Protein AF-A0A562I8C6-F1 (afdb_monomer_lite)

Structure (mmCIF, N/CA/C/O backbone):
data_AF-A0A562I8C6-F1
#
_entry.id   AF-A0A562I8C6-F1
#
loop_
_atom_site.group_PDB
_atom_site.id
_atom_site.type_symbol
_atom_site.label_atom_id
_atom_site.label_alt_id
_atom_site.label_comp_id
_atom_site.label_asym_id
_atom_site.label_entity_id
_atom_site.label_seq_id
_atom_site.pdbx_PDB_ins_code
_atom_site.Cartn_x
_atom_site.Cartn_y
_atom_site.Cartn_z
_atom_site.occupancy
_atom_site.B_iso_or_equiv
_atom_site.auth_seq_id
_atom_site.auth_comp_id
_atom_site.auth_asym_id
_atom_site.auth_atom_id
_atom_site.pdbx_PDB_model_num
ATOM 1 N N . MET A 1 1 ? 51.592 62.215 -29.730 1.00 40.97 1 MET A N 1
ATOM 2 C CA . MET A 1 1 ? 50.216 62.208 -30.273 1.00 40.97 1 MET A CA 1
ATOM 3 C C . MET A 1 1 ? 49.842 60.752 -30.553 1.00 40.97 1 MET A C 1
ATOM 5 O O . MET A 1 1 ? 50.454 60.166 -31.431 1.00 40.97 1 MET A O 1
ATOM 9 N N . GLN A 1 2 ? 48.966 60.116 -29.766 1.00 43.62 2 GLN A N 1
ATOM 10 C CA . GLN A 1 2 ? 48.479 58.748 -30.043 1.00 43.62 2 GLN A CA 1
ATOM 11 C C . GLN A 1 2 ? 46.949 58.758 -30.178 1.00 43.62 2 GLN A C 1
ATOM 13 O O . GLN A 1 2 ? 46.301 59.434 -29.374 1.00 43.62 2 GLN A O 1
ATOM 18 N N . PRO A 1 3 ? 46.351 58.026 -31.139 1.00 48.81 3 PRO A N 1
ATOM 19 C CA . PRO A 1 3 ? 44.902 57.952 -31.260 1.00 48.81 3 PRO A CA 1
ATOM 20 C C . PRO A 1 3 ? 44.331 56.891 -30.306 1.00 48.81 3 PRO A C 1
ATOM 22 O O . PRO A 1 3 ? 44.842 55.775 -30.200 1.00 48.81 3 PRO A O 1
ATOM 25 N N . ARG A 1 4 ? 43.249 57.234 -29.600 1.00 49.09 4 ARG A N 1
ATOM 26 C CA . ARG A 1 4 ? 42.523 56.312 -28.713 1.00 49.09 4 ARG A CA 1
ATOM 27 C C . ARG A 1 4 ? 41.640 55.368 -29.544 1.00 49.09 4 ARG A C 1
ATOM 29 O O . ARG A 1 4 ? 40.881 55.823 -30.392 1.00 49.09 4 ARG A O 1
ATOM 36 N N . ARG A 1 5 ? 41.728 54.056 -29.293 1.00 59.66 5 ARG A N 1
ATOM 37 C CA . ARG A 1 5 ? 40.844 53.021 -29.874 1.00 59.66 5 ARG A CA 1
ATOM 38 C C . ARG A 1 5 ? 39.415 53.134 -29.306 1.00 59.66 5 ARG A C 1
ATOM 40 O O . ARG A 1 5 ? 39.298 53.397 -28.109 1.00 59.66 5 ARG A O 1
ATOM 47 N N . PRO A 1 6 ? 38.344 52.875 -30.083 1.00 53.88 6 PRO A N 1
ATOM 48 C CA . PRO A 1 6 ? 36.992 52.823 -29.533 1.00 53.88 6 PRO A CA 1
ATOM 49 C C . PRO A 1 6 ? 36.754 51.517 -28.757 1.00 53.88 6 PRO A C 1
ATOM 51 O O . PRO A 1 6 ? 37.185 50.434 -29.160 1.00 53.88 6 PRO A O 1
ATOM 54 N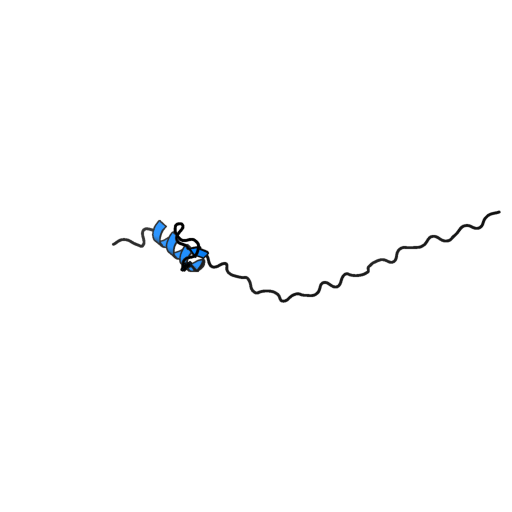 N . SER A 1 7 ? 36.065 51.637 -27.626 1.00 55.00 7 SER A N 1
ATOM 55 C CA . SER A 1 7 ? 35.620 50.548 -26.758 1.00 55.00 7 SER A CA 1
ATOM 56 C C . SER A 1 7 ? 34.580 49.667 -27.460 1.00 55.00 7 SER A C 1
ATOM 58 O O . SER A 1 7 ? 33.586 50.146 -28.002 1.00 55.00 7 SER A O 1
ATOM 60 N N . ARG A 1 8 ? 34.803 48.349 -27.446 1.00 60.47 8 ARG A N 1
ATOM 61 C CA . ARG A 1 8 ? 33.875 47.344 -27.980 1.00 60.47 8 ARG A CA 1
ATOM 62 C C . ARG A 1 8 ? 32.762 47.110 -26.951 1.00 60.47 8 ARG A C 1
ATOM 64 O O . ARG A 1 8 ? 33.041 46.648 -25.849 1.00 60.47 8 ARG A O 1
ATOM 71 N N . VAL A 1 9 ? 31.522 47.439 -27.298 1.00 64.38 9 VAL A N 1
ATOM 72 C CA . VAL A 1 9 ? 30.334 47.191 -26.460 1.00 64.38 9 VAL A CA 1
ATOM 73 C C . VAL A 1 9 ? 29.966 45.697 -26.546 1.00 64.38 9 VAL A C 1
ATOM 75 O O . VAL A 1 9 ? 29.961 45.167 -27.661 1.00 64.38 9 VAL A O 1
ATOM 78 N N . PRO A 1 10 ? 29.661 44.976 -25.447 1.00 55.78 10 PRO A N 1
ATOM 79 C CA . PRO A 1 10 ? 29.185 43.600 -25.542 1.00 55.78 10 PRO A CA 1
ATOM 80 C C . PRO A 1 10 ? 27.699 43.582 -25.930 1.00 55.78 10 PRO A C 1
ATOM 82 O O . PRO A 1 10 ? 26.878 44.237 -25.293 1.00 55.78 10 PRO A O 1
ATOM 85 N N . SER A 1 11 ? 27.344 42.823 -26.970 1.00 55.12 11 SER A N 1
ATOM 86 C CA . SER A 1 11 ? 25.949 42.591 -27.367 1.00 55.12 11 SER A CA 1
ATOM 87 C C . SER A 1 11 ? 25.199 41.797 -26.288 1.00 55.12 11 SER A C 1
ATOM 89 O O . SER A 1 11 ? 25.688 40.737 -25.884 1.00 55.12 11 SER A O 1
ATOM 91 N N . PRO A 1 12 ? 24.013 42.237 -25.830 1.00 58.50 12 PRO A N 1
ATOM 92 C CA . PRO A 1 12 ? 23.242 41.474 -24.867 1.00 58.50 12 PRO A CA 1
ATOM 93 C C . PRO A 1 12 ? 22.402 40.400 -25.579 1.00 58.50 12 PRO A C 1
ATOM 95 O O . PRO A 1 12 ? 21.884 40.600 -26.674 1.00 58.50 12 PRO A O 1
ATOM 98 N N . HIS A 1 13 ? 22.255 39.260 -24.906 1.00 50.34 13 HIS A N 1
ATOM 99 C CA . HIS A 1 13 ? 21.271 38.206 -25.167 1.00 50.34 13 HIS A CA 1
ATOM 100 C C . HIS A 1 13 ? 21.385 37.388 -26.466 1.00 50.34 13 HIS A C 1
ATOM 102 O O . HIS A 1 13 ? 20.498 37.387 -27.317 1.00 50.34 13 HIS A O 1
ATOM 108 N N . ARG A 1 14 ? 22.357 36.464 -26.503 1.00 54.88 14 ARG A N 1
ATOM 109 C CA . ARG A 1 14 ? 22.091 35.148 -27.111 1.00 54.88 14 ARG A CA 1
ATOM 110 C C . ARG A 1 14 ? 21.115 34.406 -26.193 1.00 54.88 14 ARG A C 1
ATOM 112 O O . ARG A 1 14 ? 21.531 33.715 -25.266 1.00 54.88 14 ARG A O 1
ATOM 119 N N . ALA A 1 15 ? 19.816 34.596 -26.410 1.00 52.94 15 ALA A N 1
ATOM 120 C CA . ALA A 1 15 ? 18.784 33.832 -25.723 1.00 52.94 15 ALA A CA 1
ATOM 121 C C . ALA A 1 15 ? 18.994 32.338 -26.016 1.00 52.94 15 ALA A C 1
ATOM 123 O O . ALA A 1 15 ? 18.910 31.885 -27.160 1.00 52.94 15 ALA A O 1
ATOM 124 N N . ARG A 1 16 ? 19.322 31.565 -24.979 1.00 59.38 16 ARG A N 1
ATOM 125 C CA . ARG A 1 16 ? 19.385 30.107 -25.050 1.00 59.38 16 ARG A CA 1
ATOM 126 C C . ARG A 1 16 ? 17.955 29.614 -25.259 1.00 59.38 16 ARG A C 1
ATOM 128 O O . ARG A 1 16 ? 17.160 29.639 -24.326 1.00 59.38 16 ARG A O 1
ATOM 135 N N . ARG A 1 17 ? 17.613 29.202 -26.482 1.00 59.56 17 ARG A N 1
ATOM 136 C CA . ARG A 1 17 ? 16.355 28.501 -26.760 1.00 59.56 17 ARG A CA 1
ATOM 137 C C . ARG A 1 17 ? 16.360 27.222 -25.920 1.00 59.56 17 ARG A C 1
ATOM 139 O O . ARG A 1 17 ? 17.144 26.316 -26.187 1.00 59.56 17 ARG A O 1
ATOM 146 N N . ALA A 1 18 ? 15.549 27.179 -24.868 1.00 56.00 18 ALA A N 1
ATOM 147 C CA . ALA A 1 18 ? 15.242 25.933 -24.189 1.00 56.00 18 ALA A CA 1
ATOM 148 C C . ALA A 1 18 ? 14.357 25.120 -25.139 1.00 56.00 18 ALA A C 1
ATOM 150 O O . ALA A 1 18 ? 13.272 25.567 -25.508 1.00 56.00 18 ALA A O 1
ATOM 151 N N . SER A 1 19 ? 14.842 23.968 -25.595 1.00 56.38 19 SER A N 1
ATOM 152 C CA . SER A 1 19 ? 13.979 22.996 -26.260 1.00 56.38 19 SER A CA 1
ATOM 153 C C . SER A 1 19 ? 12.985 22.484 -25.224 1.00 56.38 19 SER A C 1
ATOM 155 O O . SER A 1 19 ? 13.397 21.979 -24.1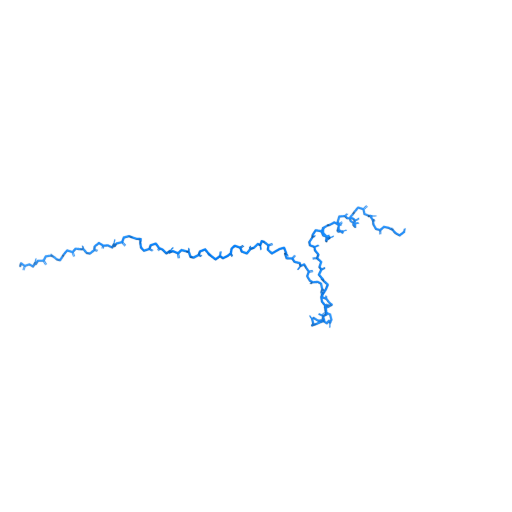80 1.00 56.38 19 SER A O 1
ATOM 157 N N . ALA A 1 20 ? 11.692 22.645 -25.495 1.00 55.00 20 ALA A N 1
ATOM 158 C CA . ALA A 1 20 ? 10.647 21.983 -24.732 1.00 55.00 20 ALA A CA 1
ATOM 159 C C . ALA A 1 20 ? 10.793 20.474 -24.972 1.00 55.00 20 ALA A C 1
ATOM 161 O O . ALA A 1 20 ? 10.448 19.974 -26.039 1.00 55.00 20 ALA A O 1
ATOM 162 N N . GLY A 1 21 ? 11.416 19.777 -24.023 1.00 60.78 21 GLY A N 1
ATOM 163 C CA . GLY A 1 21 ? 11.355 18.323 -23.961 1.00 60.78 21 GLY A CA 1
ATOM 164 C C . GLY A 1 21 ? 9.942 17.910 -23.567 1.00 60.78 21 GLY A C 1
ATOM 165 O O . GLY A 1 21 ? 9.311 18.600 -22.766 1.00 60.78 21 GLY A O 1
ATOM 166 N N . ASP A 1 22 ? 9.463 16.817 -24.155 1.00 58.81 22 ASP A N 1
ATOM 167 C CA . ASP A 1 22 ? 8.173 16.196 -23.858 1.00 58.81 22 ASP A CA 1
ATOM 168 C C . ASP A 1 22 ? 7.916 16.192 -22.347 1.00 58.81 22 ASP A C 1
ATOM 170 O O . ASP A 1 22 ? 8.713 15.657 -21.567 1.00 58.81 22 ASP A O 1
ATOM 174 N N . ALA A 1 23 ? 6.827 16.834 -21.925 1.00 61.97 23 ALA A N 1
ATOM 175 C CA . ALA A 1 23 ? 6.425 16.846 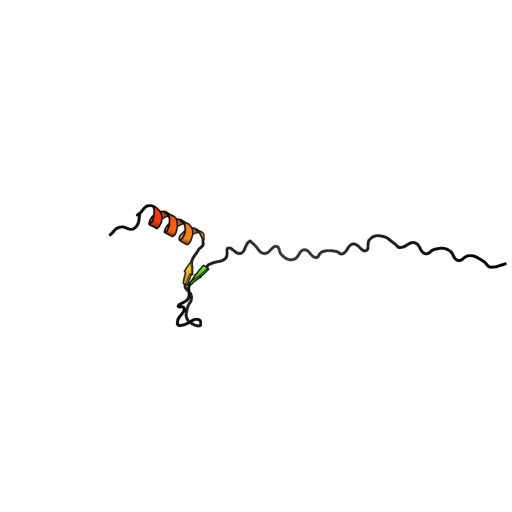-20.531 1.00 61.97 23 ALA A CA 1
ATOM 176 C C . ALA A 1 23 ? 6.002 15.421 -20.159 1.00 61.97 23 ALA A C 1
ATOM 178 O O . ALA A 1 23 ? 4.860 15.018 -20.372 1.00 61.97 23 ALA A O 1
ATOM 179 N N . ALA A 1 24 ? 6.945 14.634 -19.638 1.00 64.19 24 ALA A N 1
ATOM 180 C CA . ALA A 1 24 ? 6.658 13.310 -19.121 1.00 64.19 24 ALA A CA 1
ATOM 181 C C . ALA A 1 24 ? 5.547 13.437 -18.071 1.00 64.19 24 ALA A C 1
ATOM 183 O O . ALA A 1 24 ? 5.720 14.120 -17.058 1.00 64.19 24 ALA A O 1
ATOM 184 N N . ALA A 1 25 ? 4.406 12.794 -18.330 1.00 64.25 25 ALA A N 1
ATOM 185 C CA . ALA A 1 25 ? 3.323 12.686 -17.363 1.00 64.25 25 ALA A CA 1
ATOM 186 C C . ALA A 1 25 ? 3.895 12.258 -15.999 1.00 64.25 25 ALA A C 1
ATOM 188 O O . ALA A 1 25 ? 4.840 11.455 -15.967 1.00 64.25 25 ALA A O 1
ATOM 189 N N . PRO A 1 26 ? 3.363 12.779 -14.877 1.00 59.31 26 PRO A N 1
ATOM 190 C CA . PRO A 1 26 ? 3.885 12.468 -13.556 1.00 59.31 26 PRO A CA 1
ATOM 191 C C . PRO A 1 26 ? 3.911 10.952 -13.372 1.00 59.31 26 PRO A C 1
ATOM 193 O O . PRO A 1 26 ? 2.876 10.283 -13.336 1.00 59.31 26 PRO A O 1
ATOM 196 N N . ARG A 1 27 ? 5.122 10.396 -13.294 1.00 61.12 27 ARG A N 1
ATOM 197 C CA . ARG A 1 27 ? 5.322 8.982 -13.007 1.00 61.12 27 ARG A CA 1
ATOM 198 C C . ARG A 1 27 ? 4.926 8.771 -11.557 1.00 61.12 27 ARG A C 1
ATOM 200 O O . ARG A 1 27 ? 5.698 9.072 -10.652 1.00 61.12 27 ARG A O 1
ATOM 207 N N . VAL A 1 28 ? 3.714 8.272 -11.338 1.00 65.06 28 VAL A N 1
ATOM 208 C CA . VAL A 1 28 ? 3.318 7.745 -10.033 1.00 65.06 28 VAL A CA 1
ATOM 209 C C . VAL A 1 28 ? 4.271 6.591 -9.746 1.00 65.06 28 VAL A C 1
ATOM 211 O O . VAL A 1 28 ? 4.201 5.551 -10.400 1.00 65.06 28 VAL A O 1
ATOM 214 N N . ALA A 1 29 ? 5.226 6.806 -8.844 1.00 65.00 29 ALA A N 1
ATOM 215 C CA . ALA A 1 29 ? 6.205 5.790 -8.502 1.00 65.00 29 ALA A CA 1
ATOM 216 C C . ALA A 1 29 ? 5.464 4.602 -7.879 1.00 65.00 29 ALA A C 1
ATOM 218 O O . ALA A 1 29 ? 4.923 4.697 -6.778 1.00 65.00 29 ALA A O 1
ATOM 219 N N . LEU A 1 30 ? 5.394 3.494 -8.614 1.00 74.81 30 LEU A N 1
ATOM 220 C CA . LEU A 1 30 ? 4.954 2.220 -8.067 1.00 74.81 30 LEU A CA 1
ATOM 221 C C . LEU A 1 30 ? 6.038 1.731 -7.105 1.00 74.81 30 LEU A C 1
ATOM 223 O O . LEU A 1 30 ? 7.218 1.703 -7.459 1.00 74.81 30 LEU A O 1
ATOM 227 N N . GLY A 1 31 ? 5.640 1.368 -5.887 1.00 76.94 31 GLY A N 1
ATOM 228 C CA . GLY A 1 31 ? 6.544 0.715 -4.950 1.00 76.94 31 GLY A CA 1
ATOM 229 C C . GLY A 1 31 ? 6.735 -0.732 -5.386 1.00 76.94 31 GLY A C 1
ATOM 230 O O . GLY A 1 31 ? 5.760 -1.475 -5.459 1.00 76.94 31 GLY A O 1
ATOM 231 N N . ASN A 1 32 ? 7.970 -1.130 -5.685 1.00 83.12 32 ASN A N 1
ATOM 232 C CA . ASN A 1 32 ? 8.301 -2.516 -6.003 1.00 83.12 32 ASN A CA 1
ATOM 233 C C . ASN A 1 32 ? 8.821 -3.205 -4.739 1.00 83.12 32 ASN A C 1
ATOM 235 O O . ASN A 1 32 ? 9.906 -2.873 -4.262 1.00 83.12 32 ASN A O 1
ATOM 239 N N . VAL A 1 33 ? 8.056 -4.154 -4.204 1.00 89.25 33 VAL A N 1
ATOM 240 C CA . VAL A 1 33 ? 8.473 -4.983 -3.065 1.00 89.25 33 VAL A CA 1
ATOM 241 C C . VAL A 1 33 ? 9.203 -6.209 -3.606 1.00 89.25 33 VAL A C 1
ATOM 243 O O . VAL A 1 33 ? 8.683 -6.899 -4.482 1.00 89.25 33 VAL A O 1
ATOM 246 N N . ARG A 1 34 ? 10.413 -6.467 -3.104 1.00 92.62 34 ARG A N 1
ATOM 247 C CA . ARG A 1 34 ? 11.244 -7.627 -3.462 1.00 92.62 34 ARG A CA 1
ATOM 248 C C . ARG A 1 34 ? 11.512 -8.466 -2.222 1.00 92.62 34 ARG A C 1
ATOM 250 O O . ARG A 1 34 ? 11.553 -7.922 -1.117 1.00 92.62 34 ARG A O 1
ATOM 257 N N . ASP A 1 35 ? 11.734 -9.762 -2.414 1.00 89.69 35 ASP A N 1
ATOM 258 C CA . ASP A 1 35 ? 12.337 -10.578 -1.366 1.00 89.69 35 ASP A CA 1
ATOM 259 C C . ASP A 1 35 ? 13.771 -10.087 -1.142 1.00 89.69 35 ASP A C 1
ATOM 261 O O . ASP A 1 35 ? 14.592 -10.064 -2.057 1.00 89.69 35 ASP A O 1
ATOM 265 N N . SER A 1 36 ? 14.084 -9.675 0.085 1.00 92.00 36 SER A N 1
ATOM 266 C CA . SER A 1 36 ? 15.434 -9.229 0.428 1.00 92.00 36 SER A CA 1
ATOM 267 C C . SER A 1 36 ? 16.475 -10.340 0.259 1.00 92.00 36 SER A C 1
ATOM 269 O O . SER A 1 36 ? 17.660 -10.027 0.144 1.00 92.00 36 SER A O 1
ATOM 271 N N . LYS A 1 37 ? 16.062 -11.614 0.288 1.00 91.81 37 LYS A N 1
ATOM 272 C CA . LYS A 1 37 ? 16.951 -12.774 0.129 1.00 91.81 37 LYS A CA 1
ATOM 273 C C . LYS A 1 37 ? 17.152 -13.184 -1.330 1.00 91.81 37 LYS A C 1
ATOM 275 O O . LYS A 1 37 ? 18.101 -13.905 -1.614 1.00 91.81 37 LYS A O 1
ATOM 280 N N . ASP A 1 38 ? 16.319 -12.680 -2.235 1.00 93.69 38 ASP A N 1
ATOM 281 C CA . ASP A 1 38 ? 16.484 -12.819 -3.680 1.00 93.69 38 ASP A CA 1
ATOM 282 C C . ASP A 1 38 ? 16.230 -11.467 -4.375 1.00 93.69 38 ASP A C 1
ATOM 284 O O . ASP A 1 38 ? 15.145 -11.211 -4.909 1.00 93.69 38 ASP A O 1
ATOM 288 N N . PRO A 1 39 ? 17.232 -10.564 -4.385 1.00 90.06 39 PRO A N 1
ATOM 289 C CA . PRO A 1 39 ? 17.092 -9.241 -4.994 1.00 90.06 39 PRO A CA 1
ATOM 290 C C . PRO A 1 39 ? 16.784 -9.287 -6.498 1.00 90.06 39 PRO A C 1
ATOM 292 O O . PRO A 1 39 ? 16.181 -8.351 -7.038 1.00 90.06 39 PRO A O 1
ATOM 295 N N . SER A 1 40 ? 17.194 -10.365 -7.172 1.00 93.81 40 SER A N 1
ATOM 296 C CA . SER A 1 40 ? 17.004 -10.582 -8.609 1.00 93.81 40 SER A CA 1
ATOM 297 C C . SER A 1 40 ? 15.666 -11.239 -8.948 1.00 93.81 40 SER A C 1
ATOM 299 O O . SER A 1 40 ? 15.279 -11.239 -10.118 1.00 93.81 40 SER A O 1
ATOM 301 N N . GLY A 1 41 ? 14.945 -11.740 -7.947 1.00 89.88 41 GLY A N 1
ATOM 302 C CA . GLY A 1 41 ? 13.645 -12.372 -8.104 1.00 89.88 41 GLY A CA 1
ATOM 303 C C . GLY A 1 41 ? 12.526 -11.422 -8.559 1.00 89.88 41 GLY A C 1
ATOM 304 O O . GLY A 1 41 ? 12.727 -10.215 -8.768 1.00 89.88 41 GLY A O 1
ATOM 305 N N . PRO A 1 42 ? 11.305 -11.953 -8.737 1.00 92.06 42 PRO A N 1
ATOM 306 C CA . PRO A 1 42 ? 10.135 -11.160 -9.093 1.00 92.06 42 PRO A CA 1
ATOM 307 C C . PRO A 1 42 ? 9.838 -10.060 -8.065 1.00 92.06 42 PRO A C 1
ATOM 309 O O . PRO A 1 42 ? 10.032 -10.236 -6.864 1.00 92.06 42 PRO A O 1
ATOM 312 N N . ALA A 1 43 ? 9.323 -8.924 -8.540 1.00 91.62 43 ALA A N 1
ATOM 313 C CA . ALA A 1 43 ? 8.875 -7.833 -7.682 1.00 91.62 43 ALA A CA 1
ATOM 314 C C . ALA A 1 43 ? 7.351 -7.702 -7.711 1.00 91.62 43 ALA A C 1
ATOM 316 O O . ALA A 1 43 ? 6.738 -7.761 -8.780 1.00 91.62 43 ALA A O 1
ATOM 317 N N . LEU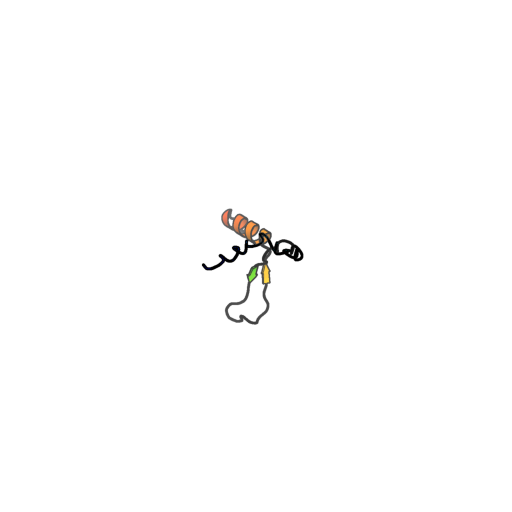 A 1 44 ? 6.751 -7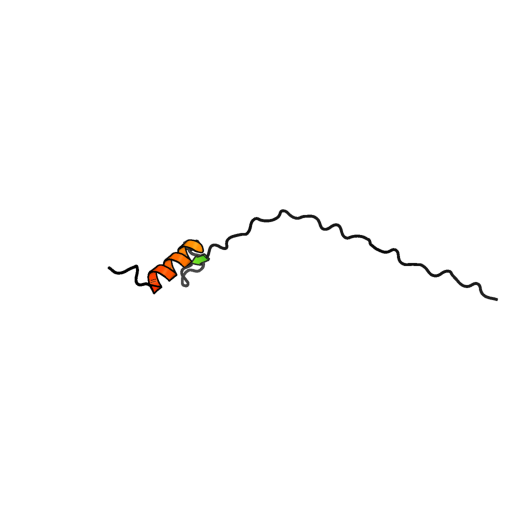.455 -6.549 1.00 90.12 44 LEU A N 1
ATOM 318 C CA . LEU A 1 44 ? 5.341 -7.102 -6.446 1.00 90.12 44 LEU A CA 1
ATOM 319 C C . LEU A 1 44 ? 5.176 -5.588 -6.614 1.00 90.12 44 LEU A C 1
ATOM 321 O O . LEU A 1 44 ? 5.754 -4.811 -5.854 1.00 90.12 44 LEU A O 1
ATOM 325 N N . ALA A 1 45 ? 4.359 -5.174 -7.582 1.00 91.06 45 ALA A N 1
ATOM 326 C CA . ALA A 1 45 ? 4.013 -3.772 -7.777 1.00 91.06 45 ALA A CA 1
ATOM 327 C C . ALA A 1 45 ? 2.866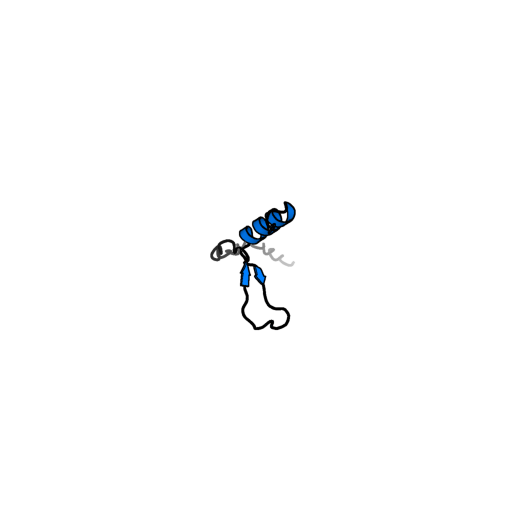 -3.365 -6.841 1.00 91.06 45 ALA A C 1
ATOM 329 O O . ALA A 1 45 ? 1.748 -3.874 -6.945 1.00 91.06 45 ALA A O 1
ATOM 330 N N . VAL A 1 46 ? 3.127 -2.403 -5.959 1.00 90.31 46 VAL A N 1
ATOM 331 C CA . VAL A 1 46 ? 2.132 -1.832 -5.050 1.00 90.31 46 VAL A CA 1
ATOM 332 C C . VAL A 1 46 ? 1.811 -0.411 -5.495 1.00 90.31 46 VAL A C 1
ATOM 334 O O . VAL A 1 46 ? 2.679 0.462 -5.585 1.00 90.31 46 VAL A O 1
ATOM 337 N N . ARG A 1 47 ? 0.530 -0.164 -5.783 1.00 90.50 47 ARG A N 1
ATOM 338 C CA . ARG A 1 47 ? 0.042 1.179 -6.111 1.00 90.50 47 ARG A CA 1
ATOM 339 C C . ARG A 1 47 ? 0.051 2.046 -4.846 1.00 90.50 47 ARG A C 1
ATOM 341 O O . ARG A 1 47 ? -0.508 1.601 -3.843 1.00 90.50 47 ARG A O 1
ATOM 348 N N . PRO A 1 48 ? 0.551 3.295 -4.894 1.00 89.38 48 PRO A N 1
ATOM 349 C CA . PRO A 1 48 ? 0.582 4.170 -3.718 1.00 89.38 48 PRO A CA 1
ATOM 350 C C . PRO A 1 48 ? -0.780 4.338 -3.035 1.00 89.38 48 PRO A C 1
ATOM 352 O O . PRO A 1 48 ? -0.879 4.181 -1.826 1.00 89.38 48 PRO A O 1
ATOM 355 N N . ALA A 1 49 ? -1.849 4.548 -3.813 1.00 91.50 49 ALA A N 1
ATOM 356 C CA . ALA A 1 49 ? -3.203 4.687 -3.270 1.00 91.50 49 ALA A CA 1
ATOM 357 C C . ALA A 1 49 ? -3.685 3.429 -2.522 1.00 91.50 49 ALA A C 1
ATOM 359 O O . ALA A 1 49 ? -4.335 3.538 -1.487 1.00 91.50 49 ALA A O 1
ATOM 360 N N . GLY A 1 50 ? -3.337 2.238 -3.022 1.00 91.75 50 GLY A N 1
ATOM 361 C CA . GLY A 1 50 ? -3.674 0.978 -2.356 1.00 91.75 50 GLY A CA 1
ATOM 362 C C . GLY A 1 50 ? -2.903 0.795 -1.050 1.00 91.75 50 GLY A C 1
ATOM 363 O O . GLY A 1 50 ? -3.481 0.360 -0.060 1.00 91.75 50 GLY A O 1
ATOM 364 N N . TRP A 1 51 ? -1.624 1.184 -1.023 1.00 93.69 51 TRP A N 1
ATOM 365 C CA . TRP A 1 51 ? -0.814 1.152 0.197 1.00 93.69 51 TRP A CA 1
ATOM 366 C C . TRP A 1 51 ? -1.351 2.100 1.274 1.00 93.69 51 TRP A C 1
ATOM 368 O O . TRP A 1 51 ? -1.488 1.697 2.427 1.00 93.69 51 TRP A O 1
ATOM 378 N N . THR A 1 52 ? -1.711 3.332 0.899 1.00 94.75 52 THR A N 1
ATOM 379 C CA . THR A 1 52 ? -2.315 4.301 1.826 1.00 94.75 52 THR A CA 1
ATOM 380 C C . THR A 1 52 ? -3.603 3.754 2.439 1.00 94.75 52 THR A C 1
ATOM 382 O O . THR A 1 52 ? -3.707 3.693 3.662 1.00 94.75 52 THR A O 1
ATOM 385 N N . ALA A 1 53 ? -4.534 3.274 1.606 1.00 96.12 53 ALA A N 1
ATOM 386 C CA . ALA A 1 53 ? -5.798 2.709 2.078 1.00 96.12 53 ALA A CA 1
ATOM 387 C C . ALA A 1 53 ? -5.585 1.489 2.991 1.00 96.12 53 ALA A C 1
ATOM 389 O O . ALA A 1 53 ? -6.257 1.342 4.011 1.00 96.12 53 ALA A O 1
ATOM 390 N N . PHE A 1 54 ? -4.615 0.631 2.660 1.00 94.69 54 PHE A N 1
ATOM 391 C CA . PHE A 1 54 ? -4.247 -0.509 3.496 1.00 94.69 54 PHE A CA 1
ATOM 392 C C . PHE A 1 54 ? -3.756 -0.070 4.883 1.00 94.69 54 PHE A C 1
ATOM 394 O O . PHE A 1 54 ? -4.250 -0.571 5.892 1.00 94.69 54 PHE A O 1
ATOM 401 N N . VAL A 1 55 ? -2.820 0.882 4.954 1.00 96.19 55 VAL A N 1
ATOM 402 C CA . VAL A 1 55 ? -2.281 1.376 6.234 1.00 96.19 55 VAL A CA 1
ATOM 403 C C . VAL A 1 55 ? -3.375 2.020 7.087 1.00 96.19 55 VAL A C 1
ATOM 405 O O . VAL A 1 55 ? -3.413 1.799 8.298 1.00 96.19 55 VAL A O 1
ATOM 408 N N . GLU A 1 56 ? -4.273 2.795 6.480 1.00 97.94 56 GLU A N 1
ATOM 409 C CA . GLU A 1 56 ? -5.424 3.384 7.174 1.00 97.94 56 GLU A CA 1
ATOM 410 C C . GLU A 1 56 ? -6.336 2.306 7.761 1.00 97.94 56 GLU A C 1
ATOM 412 O O . GLU A 1 56 ? -6.631 2.341 8.957 1.00 97.94 56 GLU A O 1
ATOM 417 N N . ALA A 1 57 ? -6.704 1.306 6.958 1.00 97.25 57 ALA A N 1
ATOM 418 C CA . ALA A 1 57 ? -7.530 0.191 7.402 1.00 97.25 57 ALA A CA 1
ATOM 419 C C . ALA A 1 57 ? -6.867 -0.611 8.539 1.00 97.25 57 ALA A C 1
ATOM 421 O O . ALA A 1 57 ? -7.535 -0.946 9.517 1.00 97.25 57 ALA A O 1
ATOM 422 N N . VAL A 1 58 ? -5.551 -0.852 8.488 1.00 97.25 58 VAL A N 1
ATOM 423 C CA . VAL A 1 58 ? -4.813 -1.493 9.595 1.00 97.25 58 VAL A CA 1
ATOM 424 C C . VAL A 1 58 ? -4.891 -0.655 10.873 1.00 97.25 58 VAL A C 1
ATOM 426 O O . VAL A 1 58 ? -5.183 -1.197 11.939 1.00 97.25 58 VAL A O 1
ATOM 429 N N . ARG A 1 59 ? -4.668 0.663 10.785 1.00 96.94 59 ARG A N 1
ATOM 430 C CA . ARG A 1 59 ? -4.670 1.565 11.952 1.00 96.94 59 ARG A CA 1
ATOM 431 C C . ARG A 1 59 ? -6.009 1.599 12.679 1.00 96.94 59 ARG A C 1
ATOM 433 O O . ARG A 1 59 ? -6.021 1.700 13.902 1.00 96.94 59 ARG A O 1
ATOM 440 N N . VAL A 1 60 ? -7.115 1.498 11.947 1.00 97.31 60 VAL A N 1
ATOM 441 C CA . VAL A 1 60 ? -8.466 1.470 12.533 1.00 97.31 60 VAL A CA 1
ATOM 442 C C . VAL A 1 60 ? -8.934 0.056 12.900 1.00 97.31 60 VAL A C 1
ATOM 444 O O . VAL A 1 60 ? -10.058 -0.117 13.362 1.00 97.31 60 VAL A O 1
ATOM 447 N N . GLY A 1 61 ? -8.087 -0.964 12.720 1.00 96.00 61 GLY A N 1
ATOM 448 C CA . GLY A 1 61 ? -8.417 -2.354 13.037 1.00 96.00 61 GLY A CA 1
ATOM 449 C C . GLY A 1 61 ? -9.381 -3.015 12.047 1.00 96.00 61 GLY A C 1
ATOM 450 O O . GLY A 1 61 ? -10.084 -3.946 12.426 1.00 96.00 61 GLY A O 1
ATOM 451 N N . GLY A 1 62 ? -9.413 -2.557 10.794 1.00 95.50 62 GLY A N 1
ATOM 452 C CA . GLY A 1 62 ? -10.342 -3.003 9.749 1.00 95.50 62 GLY A CA 1
ATOM 453 C C . GLY A 1 62 ? -10.098 -4.407 9.179 1.00 95.50 62 GLY A C 1
ATOM 454 O O . GLY A 1 62 ? -10.891 -4.865 8.366 1.00 95.50 62 GLY A O 1
ATOM 455 N N . PHE A 1 63 ? -9.035 -5.102 9.598 1.00 90.62 63 PHE A N 1
ATOM 456 C CA . PHE A 1 63 ? -8.691 -6.459 9.145 1.00 90.62 63 PHE A CA 1
ATOM 457 C C . PHE A 1 63 ? -8.651 -7.457 10.313 1.00 90.62 63 PHE A C 1
ATOM 459 O O . PHE A 1 63 ? -7.610 -8.049 10.602 1.00 90.62 63 PHE A O 1
ATOM 466 N N . ARG A 1 64 ? -9.769 -7.616 11.030 1.00 83.19 64 ARG A N 1
ATOM 467 C CA . ARG A 1 64 ? -9.924 -8.663 12.056 1.00 83.19 64 ARG A CA 1
ATOM 468 C C . ARG A 1 64 ? -10.544 -9.924 11.443 1.00 83.19 64 ARG A C 1
ATOM 470 O O . ARG A 1 64 ? -11.345 -9.812 10.520 1.00 83.19 64 ARG A O 1
ATOM 477 N N . ALA A 1 65 ? -10.110 -11.081 11.943 1.00 67.75 65 ALA A N 1
ATOM 478 C CA . ALA A 1 65 ? -10.585 -12.408 11.551 1.00 67.75 65 ALA A CA 1
ATOM 479 C C . ALA A 1 65 ? -11.948 -12.740 12.170 1.00 67.75 65 ALA A C 1
ATOM 481 O O . ALA A 1 65 ? -12.218 -12.226 13.283 1.00 67.75 65 ALA A O 1
#

Organism: Micromonospora olivasterospora (NCBI:txid1880)

Foldseek 3Di:
DDDDDDDDDDDDDPDDPDPPDPPPDPPQDFDWDDDPVCPPDHTDTHRPVNVVVVVVCVVVVVDDD

Secondary structure (DSSP, 8-state):
--PPPPP-PPPP------------------EEE--TT-TTS--EEE-HHHHHHHHHHHHTT----

pLDDT: mean 75.71, std 18.0, range [40.97, 97.94]

Sequence (65 aa):
MQPRRPSRVPSPHRARRASAGDAAAPRVALGNVRDSKDPSGPALAVRPAGWTAFVEAVRVGGFRA

Radius of gyration: 30.18 Å; chains: 1; bounding box: 61×75×44 Å

InterPro domains:
  IPR007278 Domain of unknown function DUF397 [PF04149] (29-59)